Protein AF-A0A7V7BRD2-F1 (afdb_monomer_lite)

Structure (mmCIF, N/CA/C/O backbone):
data_AF-A0A7V7BRD2-F1
#
_entry.id   AF-A0A7V7BRD2-F1
#
loop_
_atom_site.group_PDB
_atom_site.id
_atom_site.type_symbol
_atom_site.label_atom_id
_atom_site.label_alt_id
_atom_site.label_comp_id
_atom_site.label_asym_id
_atom_site.label_entity_id
_atom_site.label_seq_id
_atom_site.pdbx_PDB_ins_code
_atom_site.Cartn_x
_atom_site.Cartn_y
_atom_site.Cartn_z
_atom_site.occupancy
_atom_site.B_iso_or_equiv
_atom_site.auth_seq_id
_atom_site.auth_comp_id
_atom_site.auth_asym_id
_atom_site.auth_atom_id
_atom_site.pdbx_PDB_model_num
ATOM 1 N N . MET A 1 1 ? -17.307 -2.676 7.855 1.00 82.12 1 MET A N 1
ATOM 2 C CA . MET A 1 1 ? -16.830 -2.383 6.478 1.00 82.12 1 MET A CA 1
ATOM 3 C C . MET A 1 1 ? -16.230 -3.671 5.922 1.00 82.12 1 MET A C 1
ATOM 5 O O . MET A 1 1 ? -15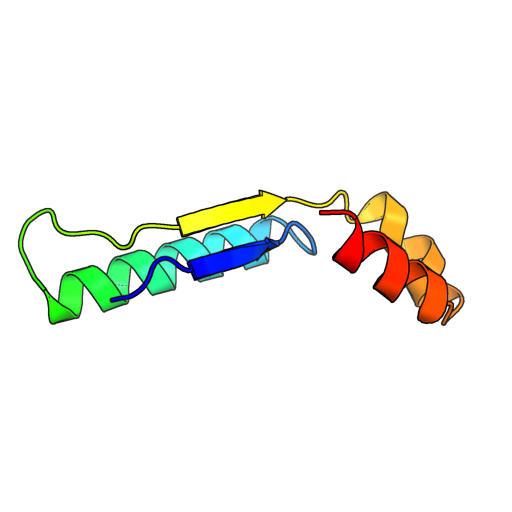.849 -4.503 6.736 1.00 82.12 1 MET A O 1
ATOM 9 N N . ARG A 1 2 ? -16.186 -3.890 4.600 1.00 90.94 2 ARG A N 1
ATOM 10 C CA . ARG A 1 2 ? -15.440 -5.039 4.047 1.00 90.94 2 ARG A CA 1
ATOM 11 C C . ARG A 1 2 ? -13.935 -4.780 4.191 1.00 90.94 2 ARG A C 1
ATOM 13 O O . ARG A 1 2 ? -13.540 -3.615 4.170 1.00 90.94 2 ARG A O 1
ATOM 20 N N . ARG A 1 3 ? -13.134 -5.840 4.333 1.00 96.19 3 ARG A N 1
ATOM 21 C CA . ARG A 1 3 ? -11.669 -5.754 4.262 1.00 96.19 3 ARG A CA 1
ATOM 22 C C . ARG A 1 3 ? -11.266 -5.133 2.928 1.00 96.19 3 ARG A C 1
ATOM 24 O O . ARG A 1 3 ? -11.834 -5.498 1.898 1.00 96.19 3 ARG A O 1
ATOM 31 N N . ILE A 1 4 ? -10.314 -4.212 2.959 1.00 96.00 4 ILE A N 1
ATOM 32 C CA . ILE A 1 4 ? -9.772 -3.580 1.754 1.00 96.00 4 ILE A CA 1
ATOM 33 C C . ILE A 1 4 ? -8.335 -4.042 1.518 1.00 96.00 4 ILE A C 1
ATOM 35 O O . ILE A 1 4 ? -7.584 -4.246 2.471 1.00 96.00 4 ILE A O 1
ATOM 39 N N . GLY A 1 5 ? -7.975 -4.204 0.248 1.00 96.12 5 GLY A N 1
ATOM 40 C CA . GLY A 1 5 ? -6.590 -4.355 -0.183 1.00 96.12 5 GLY A CA 1
ATOM 41 C C . GLY A 1 5 ? -6.058 -3.010 -0.653 1.00 96.12 5 GLY A C 1
ATOM 42 O O . GLY A 1 5 ? -6.712 -2.339 -1.453 1.00 96.12 5 GLY A O 1
ATOM 43 N N . LEU A 1 6 ? -4.902 -2.606 -0.139 1.00 96.25 6 LEU A N 1
ATOM 44 C CA . LEU A 1 6 ? -4.203 -1.401 -0.549 1.00 96.25 6 LEU A CA 1
ATOM 45 C C . LEU A 1 6 ? -2.933 -1.810 -1.293 1.00 96.25 6 LEU A C 1
ATOM 47 O O . LEU A 1 6 ? -2.034 -2.391 -0.696 1.00 96.25 6 LEU A O 1
ATOM 51 N N . VAL A 1 7 ? -2.879 -1.516 -2.591 1.00 96.62 7 VAL A N 1
ATOM 52 C CA . VAL A 1 7 ? -1.654 -1.636 -3.389 1.00 96.62 7 VAL A CA 1
ATOM 53 C C . VAL A 1 7 ? -0.943 -0.292 -3.308 1.00 96.62 7 VAL A C 1
ATOM 55 O O . VAL A 1 7 ? -1.427 0.712 -3.831 1.00 96.62 7 VAL A O 1
ATOM 58 N N . GLY A 1 8 ? 0.149 -0.261 -2.555 1.00 96.00 8 GLY A N 1
ATOM 59 C CA . GLY A 1 8 ? 0.893 0.939 -2.203 1.00 96.00 8 GLY A CA 1
ATOM 60 C C . GLY A 1 8 ? 2.375 0.818 -2.536 1.00 96.00 8 GLY A C 1
ATOM 61 O O . GLY A 1 8 ? 2.787 0.033 -3.384 1.00 96.00 8 GLY A O 1
ATOM 62 N N . GLY A 1 9 ? 3.190 1.630 -1.871 1.00 95.56 9 GLY A N 1
ATOM 63 C CA . GLY A 1 9 ? 4.626 1.737 -2.127 1.00 95.56 9 GLY A CA 1
ATOM 64 C C . GLY A 1 9 ? 4.987 2.660 -3.294 1.00 95.56 9 GLY A C 1
ATOM 65 O O . GLY A 1 9 ? 6.166 2.836 -3.570 1.00 95.56 9 GLY A O 1
ATOM 66 N N . LEU A 1 10 ? 4.006 3.315 -3.934 1.00 94.56 10 LEU A N 1
ATOM 67 C CA . LEU A 1 10 ? 4.186 4.123 -5.151 1.00 94.56 10 LEU A CA 1
ATOM 68 C C . LEU A 1 10 ? 3.808 5.612 -4.974 1.00 94.56 10 LEU A C 1
ATOM 70 O O . LEU A 1 10 ? 3.160 6.196 -5.835 1.00 94.56 10 LEU A O 1
ATOM 74 N N . SER A 1 11 ? 4.124 6.290 -3.869 1.00 94.69 11 SER A N 1
ATOM 75 C CA . SER A 1 11 ? 5.279 6.102 -2.975 1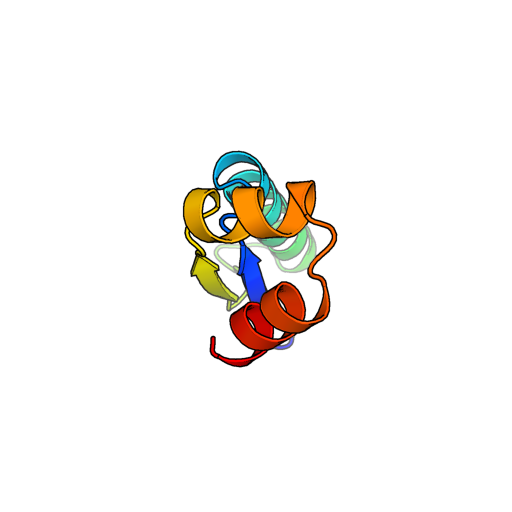.00 94.69 11 SER A CA 1
ATOM 76 C C . SER A 1 11 ? 4.904 5.575 -1.571 1.00 94.69 11 SER A C 1
ATOM 78 O O . SER A 1 11 ? 3.719 5.604 -1.198 1.00 94.69 11 SER A O 1
ATOM 80 N N . PRO A 1 12 ? 5.871 5.123 -0.745 1.00 95.94 12 PRO A N 1
ATOM 81 C CA . PRO A 1 12 ? 5.592 4.681 0.625 1.00 95.94 12 PRO A CA 1
ATOM 82 C C . PRO A 1 12 ? 5.008 5.789 1.520 1.00 95.94 12 PRO A C 1
ATOM 84 O O . PRO A 1 12 ? 4.117 5.517 2.323 1.00 95.94 12 PRO A O 1
ATOM 87 N N . GLU A 1 13 ? 5.418 7.048 1.358 1.00 97.44 13 GLU A N 1
ATOM 88 C CA . GLU A 1 13 ? 4.909 8.177 2.152 1.00 97.44 13 GLU A CA 1
ATOM 89 C C . GLU A 1 13 ? 3.415 8.404 1.898 1.00 97.44 13 GLU A C 1
ATOM 91 O O . GLU A 1 13 ? 2.626 8.545 2.836 1.00 97.44 13 GLU A O 1
ATOM 96 N N . SER A 1 14 ? 3.006 8.372 0.625 1.00 97.25 14 SER A N 1
ATOM 97 C CA . SER A 1 14 ? 1.592 8.487 0.256 1.00 97.25 14 SER A CA 1
ATOM 98 C C . SER A 1 14 ? 0.771 7.306 0.790 1.00 97.25 14 SER A C 1
ATOM 100 O O . SER A 1 14 ? -0.348 7.481 1.268 1.00 97.25 14 SER A O 1
ATOM 102 N N . THR A 1 15 ? 1.360 6.111 0.810 1.00 98.19 15 THR A N 1
ATOM 103 C CA . THR A 1 15 ? 0.731 4.882 1.311 1.00 98.19 15 THR A CA 1
ATOM 104 C C . THR A 1 15 ? 0.439 4.969 2.809 1.00 98.19 15 THR A C 1
ATOM 106 O O . THR A 1 15 ? -0.675 4.671 3.248 1.00 98.19 15 THR A O 1
ATOM 109 N N . VAL A 1 16 ? 1.405 5.455 3.598 1.00 98.38 16 VAL A N 1
ATOM 110 C CA . VAL A 1 16 ? 1.213 5.729 5.031 1.00 98.38 16 VAL A CA 1
ATOM 111 C C . VAL A 1 16 ? 0.091 6.745 5.239 1.00 98.38 16 VAL A C 1
ATOM 113 O O . VAL A 1 16 ? -0.753 6.557 6.119 1.00 98.38 16 VAL A O 1
ATOM 116 N N . HIS A 1 17 ? 0.038 7.791 4.411 1.00 98.38 17 HIS A N 1
ATOM 117 C CA . HIS A 1 17 ? -1.016 8.798 4.489 1.00 98.38 17 HIS A CA 1
ATOM 118 C C . HIS A 1 17 ? -2.414 8.195 4.269 1.00 98.38 17 HIS A C 1
ATOM 120 O O . HIS A 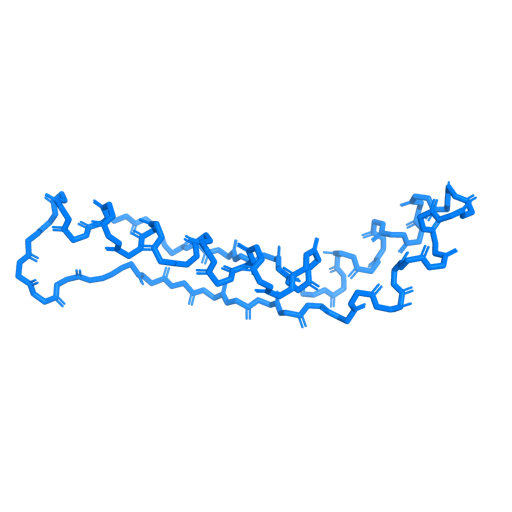1 17 ? -3.324 8.448 5.064 1.00 98.38 17 HIS A O 1
ATOM 126 N N . TYR A 1 18 ? -2.579 7.324 3.266 1.00 97.88 18 TYR A N 1
ATOM 127 C CA . TYR A 1 18 ? -3.838 6.607 3.039 1.00 97.88 18 TYR A CA 1
ATOM 128 C C . TYR A 1 18 ? -4.228 5.722 4.226 1.00 97.88 18 TYR A C 1
ATOM 130 O O . TYR A 1 18 ? -5.371 5.790 4.684 1.00 97.88 18 TYR A O 1
ATOM 138 N N . TYR A 1 19 ? -3.295 4.933 4.766 1.00 97.88 19 TYR A N 1
ATOM 139 C CA . TYR A 1 19 ? -3.559 4.091 5.937 1.00 97.88 19 TYR A CA 1
ATOM 140 C C . TYR A 1 19 ? -4.056 4.918 7.135 1.00 97.88 19 TYR A C 1
ATOM 142 O O . TYR A 1 19 ? -5.056 4.575 7.770 1.00 97.88 19 TYR A O 1
ATOM 150 N N . GLN A 1 20 ? -3.407 6.054 7.411 1.00 98.25 20 GLN A N 1
ATOM 151 C CA . GLN A 1 20 ? -3.795 6.950 8.501 1.00 98.25 20 GLN A CA 1
ATOM 152 C C . GLN A 1 20 ? -5.204 7.526 8.316 1.00 98.25 20 GLN A C 1
ATOM 154 O O . GLN A 1 20 ? -5.970 7.573 9.282 1.00 98.25 20 GLN A O 1
ATOM 159 N N . ILE A 1 21 ? -5.556 7.957 7.099 1.00 98.06 21 ILE A N 1
ATOM 160 C CA . ILE A 1 21 ? -6.898 8.469 6.788 1.00 98.06 21 ILE A CA 1
ATOM 161 C C . ILE A 1 21 ? -7.943 7.372 6.986 1.00 98.06 21 ILE A C 1
ATOM 163 O O . ILE A 1 21 ? -8.946 7.600 7.662 1.00 98.06 21 ILE A O 1
ATOM 167 N N . LEU A 1 22 ? -7.698 6.174 6.451 1.00 97.56 22 LEU A N 1
ATOM 168 C CA . LEU A 1 22 ? -8.623 5.045 6.547 1.00 97.56 22 LEU A CA 1
ATOM 169 C C . LEU A 1 22 ? -8.905 4.672 8.005 1.00 97.56 22 LEU A C 1
ATOM 171 O O . LEU A 1 22 ? -10.066 4.556 8.400 1.00 97.56 22 LEU A O 1
ATOM 175 N N . CYS A 1 23 ? -7.861 4.554 8.826 1.00 97.31 23 CYS A N 1
ATOM 176 C CA . CYS A 1 23 ? -7.999 4.270 10.252 1.00 97.31 23 CYS A CA 1
ATOM 177 C C . CYS A 1 23 ? -8.746 5.383 10.997 1.00 97.31 23 CYS A C 1
ATOM 179 O O . CYS A 1 23 ? -9.637 5.092 11.797 1.00 97.31 23 CYS A O 1
ATOM 181 N N . ARG A 1 24 ? -8.428 6.652 10.710 1.00 97.94 24 ARG A N 1
ATOM 182 C CA . ARG A 1 24 ? -9.077 7.811 11.338 1.00 97.94 24 ARG A CA 1
ATOM 183 C C . ARG A 1 24 ? -10.563 7.877 11.008 1.00 97.94 24 ARG A C 1
ATOM 185 O O . ARG A 1 24 ? -11.377 8.010 11.916 1.00 97.94 24 ARG A O 1
ATOM 192 N N . GLU A 1 25 ? -10.926 7.761 9.736 1.00 97.56 25 GLU A N 1
ATOM 193 C CA . GLU A 1 25 ? -12.321 7.858 9.299 1.00 97.56 25 GLU A CA 1
ATOM 194 C C . GLU A 1 25 ? -13.153 6.660 9.753 1.00 97.56 25 GLU A C 1
ATOM 196 O O . GLU A 1 25 ? -14.317 6.813 10.133 1.00 97.56 25 GLU A O 1
ATOM 201 N N . TYR A 1 26 ? -12.555 5.468 9.783 1.00 97.75 26 TYR A N 1
ATOM 202 C CA . TYR A 1 26 ? -13.202 4.298 10.358 1.00 97.75 26 TYR A CA 1
ATOM 203 C C . TYR A 1 26 ? -13.483 4.510 11.847 1.00 97.75 26 TYR A C 1
ATOM 205 O O . TYR A 1 26 ? -14.622 4.363 12.290 1.00 97.75 26 TYR A O 1
ATOM 213 N N . ASN A 1 27 ? -12.475 4.922 12.620 1.00 97.50 27 ASN A N 1
ATOM 214 C CA . ASN A 1 27 ? -12.646 5.158 14.047 1.00 97.50 27 ASN A CA 1
ATOM 215 C C . ASN A 1 27 ? -13.648 6.291 14.322 1.00 97.50 27 ASN A C 1
ATOM 217 O O . ASN A 1 27 ? -14.511 6.144 15.181 1.00 97.50 27 ASN A O 1
ATOM 221 N N . ARG A 1 28 ? -13.641 7.363 13.519 1.00 97.62 28 ARG A N 1
ATOM 222 C CA . ARG A 1 28 ? -14.639 8.442 13.594 1.00 97.62 28 ARG A CA 1
ATOM 223 C C . ARG A 1 28 ? -16.073 7.930 13.431 1.00 97.62 28 ARG A C 1
ATOM 225 O O . ARG A 1 28 ? -16.985 8.470 14.050 1.00 97.62 28 ARG A O 1
ATOM 232 N N . ARG A 1 29 ? -16.288 6.907 12.596 1.00 97.06 29 ARG A N 1
ATOM 233 C CA . ARG A 1 29 ? -17.616 6.334 12.329 1.00 97.06 29 ARG A CA 1
ATOM 234 C C . ARG A 1 29 ? -18.043 5.272 13.343 1.00 97.06 29 ARG A C 1
ATOM 236 O O . ARG A 1 29 ? -19.233 5.176 13.628 1.00 97.06 29 ARG A O 1
ATOM 243 N N . PHE A 1 30 ? -17.111 4.457 13.835 1.00 96.94 30 PHE A N 1
ATOM 244 C CA . PHE A 1 30 ? -17.423 3.272 14.648 1.00 96.94 30 PHE A CA 1
ATOM 245 C C . PHE A 1 30 ? -17.009 3.392 16.126 1.00 96.94 30 PHE A C 1
ATOM 247 O O . PHE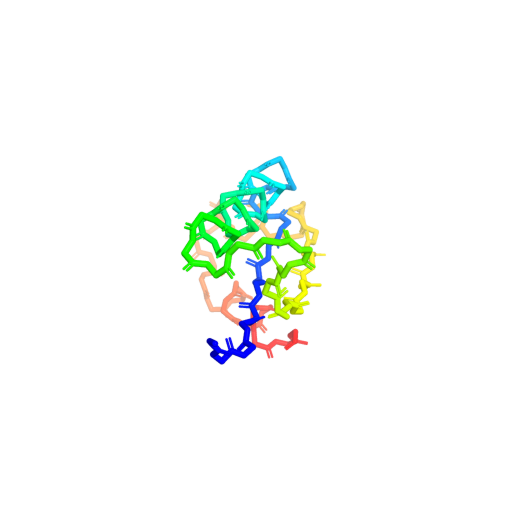 A 1 30 ? -17.452 2.589 16.942 1.00 96.94 30 PHE A O 1
ATOM 254 N N . GLY A 1 31 ? -16.213 4.401 16.486 1.00 96.44 31 GLY A N 1
ATOM 255 C CA . GLY A 1 31 ? -15.799 4.717 17.855 1.00 96.44 31 GLY A CA 1
ATOM 256 C C . GLY A 1 31 ? -14.933 3.649 18.532 1.00 96.44 31 GLY A C 1
ATOM 257 O O . GLY A 1 31 ? -14.620 2.602 17.962 1.00 96.44 31 GLY A O 1
ATOM 258 N N . GLY A 1 32 ? -14.552 3.909 19.785 1.00 96.12 32 GLY A N 1
ATOM 259 C CA . GLY A 1 32 ? -13.795 2.969 20.618 1.00 96.12 32 GLY A CA 1
ATOM 260 C C . GLY A 1 32 ? -12.423 2.613 20.039 1.00 96.12 32 GLY A C 1
ATOM 261 O O . GLY A 1 32 ? -11.747 3.451 19.449 1.00 96.12 32 GLY A O 1
ATOM 262 N N . LEU A 1 33 ? -12.019 1.352 20.196 1.00 95.88 33 LEU A N 1
ATOM 263 C CA . LEU A 1 33 ? -10.765 0.806 19.659 1.00 95.88 33 LEU A CA 1
ATOM 264 C C . LEU A 1 33 ? -10.991 0.057 18.334 1.00 95.88 33 LEU A C 1
ATOM 266 O O . LEU A 1 33 ? -10.309 -0.921 18.038 1.00 95.88 33 LEU A O 1
ATOM 270 N N . ASN A 1 34 ? -11.982 0.490 17.550 1.00 96.75 34 ASN A N 1
ATOM 271 C CA . ASN A 1 34 ? -12.309 -0.121 16.267 1.00 96.75 34 ASN A CA 1
ATOM 272 C C . ASN A 1 34 ? -11.456 0.475 15.136 1.00 96.75 34 ASN A C 1
ATOM 274 O O . ASN A 1 34 ? -11.375 1.698 14.989 1.00 96.75 34 ASN A O 1
ATOM 278 N N . PHE A 1 35 ? -10.899 -0.400 14.296 1.00 96.81 35 PHE A N 1
ATOM 279 C CA . PH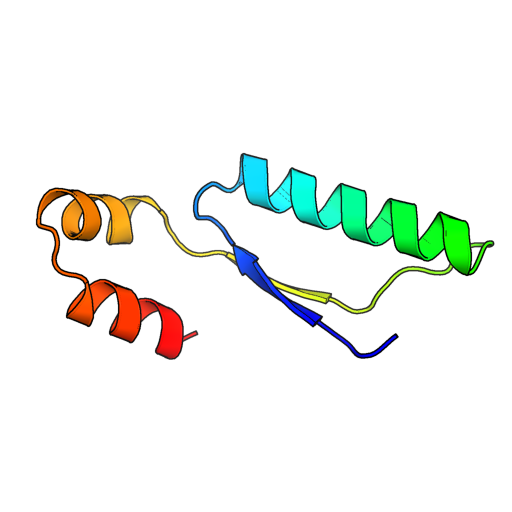E A 1 35 ? -10.073 -0.067 13.130 1.00 96.81 35 PHE A CA 1
ATOM 280 C C . PHE A 1 35 ? -10.451 -0.963 11.934 1.00 96.81 35 PHE A C 1
ATOM 282 O O . PHE A 1 35 ? -11.013 -2.042 12.142 1.00 96.81 35 PHE A O 1
ATOM 289 N N . PRO A 1 36 ? -10.206 -0.527 10.684 1.00 97.38 36 PRO A N 1
ATOM 290 C CA . PRO A 1 36 ? -10.517 -1.327 9.507 1.00 97.38 36 PRO A CA 1
ATOM 291 C C . PRO A 1 36 ? -9.521 -2.480 9.355 1.00 97.38 36 PRO A C 1
ATOM 293 O O . PRO A 1 36 ? -8.332 -2.329 9.623 1.00 97.38 36 PRO A O 1
ATOM 296 N N . GLU A 1 37 ? -9.992 -3.616 8.847 1.00 97.81 37 GLU A N 1
ATOM 297 C CA . GLU A 1 37 ? -9.096 -4.663 8.357 1.00 97.81 37 GLU A CA 1
ATOM 298 C C . GLU A 1 37 ? -8.532 -4.267 6.987 1.00 97.81 37 GLU A C 1
ATOM 300 O O . GLU A 1 37 ? -9.295 -3.996 6.051 1.00 97.81 37 GLU A O 1
ATOM 305 N N . ILE A 1 38 ? -7.203 -4.253 6.866 1.00 97.69 38 ILE A N 1
ATOM 306 C CA . ILE A 1 38 ? -6.484 -3.842 5.657 1.00 97.69 38 ILE A CA 1
ATOM 307 C C . ILE A 1 38 ? -5.387 -4.866 5.360 1.00 97.69 38 ILE A C 1
ATOM 309 O O . ILE A 1 38 ? -4.606 -5.202 6.248 1.00 97.69 38 ILE A O 1
ATOM 313 N N . THR A 1 39 ? -5.305 -5.331 4.114 1.00 97.31 39 THR A N 1
ATOM 314 C CA . THR A 1 39 ? -4.072 -5.925 3.575 1.00 97.31 39 THR A CA 1
ATOM 315 C C . THR A 1 39 ? -3.331 -4.851 2.794 1.00 97.31 39 THR A C 1
ATOM 317 O O . THR A 1 39 ? -3.938 -4.148 1.990 1.00 97.31 39 THR A O 1
ATOM 320 N N . LEU A 1 40 ? -2.038 -4.691 3.059 1.00 96.75 40 LE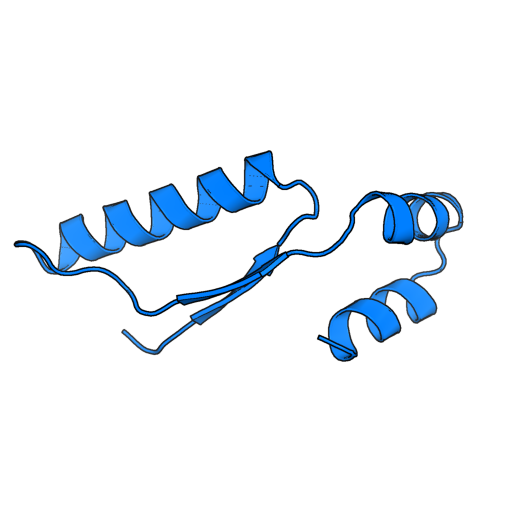U A N 1
ATOM 321 C CA . LEU A 1 40 ? -1.184 -3.733 2.367 1.00 96.75 40 LEU A CA 1
ATOM 322 C C . LEU A 1 40 ? -0.126 -4.507 1.598 1.00 96.75 40 LEU A C 1
ATOM 324 O O . LEU A 1 40 ? 0.703 -5.164 2.222 1.00 96.75 40 LEU A O 1
ATOM 328 N N . GLU A 1 41 ? -0.138 -4.357 0.282 1.00 96.62 41 GLU A N 1
ATOM 329 C CA . GLU A 1 41 ? 0.964 -4.787 -0.561 1.00 96.62 41 GLU A CA 1
ATOM 330 C C . GLU A 1 41 ? 1.793 -3.563 -0.937 1.00 96.62 41 GLU A C 1
ATOM 332 O O . GLU A 1 41 ? 1.279 -2.604 -1.517 1.00 96.62 41 GLU A O 1
ATOM 337 N N . SER A 1 42 ? 3.063 -3.555 -0.539 1.00 95.88 42 SER A N 1
ATOM 338 C CA . SER A 1 42 ? 3.945 -2.401 -0.706 1.00 95.88 42 SER A CA 1
ATOM 339 C C . SER A 1 42 ? 4.976 -2.688 -1.784 1.00 95.88 42 SER A C 1
ATOM 341 O O . SER A 1 42 ? 5.971 -3.365 -1.537 1.00 95.88 42 SER A O 1
ATOM 343 N N . LEU A 1 43 ? 4.754 -2.124 -2.966 1.00 94.75 43 LEU A N 1
ATOM 344 C CA . LEU A 1 43 ? 5.614 -2.316 -4.124 1.00 94.75 43 LEU A CA 1
ATOM 345 C C . LEU A 1 43 ? 6.907 -1.505 -4.030 1.00 94.75 43 LEU A C 1
ATOM 347 O O . LEU A 1 43 ? 6.965 -0.441 -3.410 1.00 94.75 43 LEU A O 1
ATOM 351 N N . ASN A 1 44 ? 7.944 -1.989 -4.709 1.00 93.06 44 ASN A N 1
ATOM 352 C CA . ASN A 1 44 ? 9.181 -1.247 -4.894 1.00 93.06 44 ASN A CA 1
ATOM 353 C C . ASN A 1 44 ? 9.020 -0.234 -6.037 1.00 93.06 44 ASN A C 1
ATOM 355 O O . ASN A 1 44 ? 9.066 -0.590 -7.214 1.00 93.06 44 ASN A O 1
ATOM 359 N N . LEU A 1 45 ? 8.867 1.050 -5.701 1.00 95.00 45 LEU A N 1
ATOM 360 C CA . LEU A 1 45 ? 8.710 2.120 -6.692 1.00 95.00 45 LEU A CA 1
ATOM 361 C C . LEU A 1 45 ? 9.838 2.150 -7.730 1.00 95.00 45 LEU A C 1
ATOM 363 O O . LEU A 1 45 ? 9.575 2.415 -8.902 1.00 95.00 45 LEU A O 1
ATOM 367 N N . GLN A 1 46 ? 11.076 1.841 -7.338 1.00 93.62 46 GLN A N 1
ATOM 368 C CA . GLN A 1 46 ? 12.217 1.888 -8.253 1.00 93.62 46 GLN A CA 1
ATOM 369 C C . GLN A 1 46 ? 12.073 0.903 -9.425 1.00 93.62 46 GLN A C 1
ATOM 371 O O . GLN A 1 46 ? 12.552 1.190 -10.523 1.00 93.62 46 GLN A O 1
ATOM 376 N N . GLU A 1 47 ? 11.394 -0.227 -9.214 1.00 90.56 47 GLU A N 1
ATOM 377 C CA . GLU A 1 47 ? 11.135 -1.226 -10.258 1.00 90.56 47 GLU A CA 1
ATOM 378 C C . GLU A 1 47 ? 10.126 -0.721 -11.298 1.00 90.56 47 GLU A C 1
ATOM 380 O O . GLU A 1 47 ? 10.225 -1.070 -12.475 1.00 90.56 47 GLU A O 1
ATOM 385 N N . LEU A 1 48 ? 9.198 0.154 -10.894 1.00 94.00 48 LEU A N 1
ATOM 386 C CA . LEU A 1 48 ? 8.156 0.686 -11.772 1.00 94.00 48 LEU A CA 1
ATOM 387 C C . LEU A 1 48 ? 8.508 2.036 -12.404 1.00 94.00 48 LEU A C 1
ATOM 389 O O . LEU A 1 48 ? 8.067 2.301 -13.520 1.00 94.00 48 LEU A O 1
ATOM 393 N N . VAL A 1 49 ? 9.338 2.868 -11.764 1.00 95.25 49 VAL A N 1
ATOM 394 C CA . VAL A 1 49 ? 9.731 4.191 -12.297 1.00 95.25 49 VAL A CA 1
ATOM 395 C C . VAL A 1 49 ? 10.313 4.084 -13.705 1.00 95.25 49 VAL A C 1
ATOM 397 O O . VAL A 1 49 ? 9.900 4.821 -14.597 1.00 95.25 49 VAL A O 1
ATOM 400 N N . GLY A 1 50 ? 11.195 3.110 -13.943 1.00 93.75 50 GLY A N 1
ATOM 401 C CA . GLY A 1 50 ? 11.774 2.903 -15.271 1.00 93.75 50 GLY A CA 1
ATOM 402 C C . GLY A 1 50 ? 10.755 2.457 -16.328 1.00 93.75 50 GLY A C 1
ATOM 403 O O . GLY A 1 50 ? 10.987 2.658 -17.519 1.00 93.75 50 GLY A O 1
ATOM 404 N N . LEU A 1 51 ? 9.633 1.852 -15.920 1.00 94.62 51 LEU A N 1
ATOM 405 C CA . LEU A 1 51 ? 8.521 1.520 -16.815 1.00 94.62 51 LEU A CA 1
ATOM 406 C C . LEU A 1 51 ? 7.644 2.748 -17.085 1.00 94.62 51 LEU A C 1
ATOM 408 O O . LEU A 1 51 ? 7.234 2.949 -18.227 1.00 94.62 51 LEU A O 1
ATOM 412 N N . PHE A 1 52 ? 7.419 3.597 -16.075 1.00 94.56 52 PHE A N 1
ATOM 413 C CA . PHE A 1 52 ? 6.683 4.858 -16.219 1.00 94.56 52 PHE A CA 1
ATOM 414 C C . PHE A 1 52 ? 7.365 5.792 -17.218 1.00 94.56 52 PHE A C 1
ATOM 416 O O . PHE A 1 52 ? 6.721 6.280 -18.143 1.00 94.56 52 PHE A O 1
ATOM 423 N N . GLU A 1 53 ? 8.680 5.984 -17.086 1.00 95.44 53 GLU A N 1
ATOM 424 C CA . GLU A 1 53 ? 9.474 6.825 -17.994 1.00 95.44 53 GLU A CA 1
ATOM 425 C C . GLU A 1 53 ? 9.403 6.343 -19.449 1.00 95.44 53 GLU A C 1
ATOM 427 O O . GLU A 1 53 ? 9.418 7.142 -20.385 1.00 95.44 53 GLU A O 1
ATOM 432 N N . LYS A 1 54 ? 9.292 5.025 -19.645 1.00 96.44 54 LYS A N 1
ATOM 433 C CA . LYS A 1 54 ? 9.180 4.385 -20.962 1.00 96.44 54 LYS A CA 1
ATOM 434 C C . LYS A 1 54 ? 7.745 4.297 -21.478 1.00 96.44 54 LYS A C 1
ATOM 436 O O . LYS A 1 54 ? 7.558 3.863 -22.611 1.00 96.44 54 LYS A O 1
ATOM 441 N N . ASN A 1 55 ? 6.750 4.703 -20.685 1.00 96.62 55 ASN A N 1
ATOM 442 C CA . ASN A 1 55 ? 5.325 4.499 -20.959 1.00 96.62 55 ASN A CA 1
ATOM 443 C C . ASN A 1 55 ? 4.961 3.021 -21.234 1.00 96.62 55 ASN A C 1
ATOM 445 O O . ASN A 1 55 ? 4.057 2.735 -22.018 1.00 96.62 55 ASN A O 1
ATOM 449 N N . ASP A 1 56 ? 5.662 2.074 -20.599 1.00 96.88 56 ASP A N 1
ATOM 450 C CA . ASP A 1 56 ? 5.447 0.628 -20.765 1.00 96.88 56 ASP A CA 1
ATOM 451 C C . ASP A 1 56 ? 4.332 0.137 -19.821 1.00 96.88 56 ASP A C 1
ATOM 453 O O . ASP A 1 56 ? 4.559 -0.577 -18.838 1.00 96.88 56 ASP A O 1
ATOM 457 N N . TRP A 1 57 ? 3.108 0.605 -20.082 1.00 95.50 57 TRP A N 1
ATOM 458 C CA . TRP A 1 57 ? 1.946 0.389 -19.214 1.00 95.50 57 TRP A CA 1
ATOM 459 C C . TRP A 1 57 ? 1.506 -1.074 -19.127 1.00 95.50 57 TRP A C 1
ATOM 461 O O . TRP A 1 57 ? 0.967 -1.477 -18.098 1.00 95.50 57 TRP A O 1
ATOM 471 N N . ASP A 1 58 ? 1.789 -1.881 -20.150 1.00 96.94 58 ASP A N 1
ATOM 472 C CA . ASP A 1 58 ? 1.500 -3.317 -20.133 1.00 96.94 58 ASP A CA 1
ATOM 473 C C . ASP A 1 58 ? 2.317 -4.024 -19.045 1.00 96.94 58 ASP A C 1
ATOM 475 O O . ASP A 1 58 ? 1.777 -4.814 -18.266 1.00 96.94 58 ASP A O 1
ATOM 479 N N . LYS A 1 59 ? 3.611 -3.692 -18.918 1.00 95.00 59 LYS A N 1
ATOM 480 C CA . LYS A 1 59 ? 4.453 -4.242 -17.846 1.00 95.00 59 LYS A CA 1
ATOM 481 C C . LYS A 1 59 ? 4.090 -3.698 -16.473 1.00 95.00 59 LYS A C 1
ATOM 483 O O . LYS A 1 59 ? 4.155 -4.450 -15.504 1.00 95.00 59 LYS A O 1
ATOM 488 N N . VAL A 1 60 ? 3.681 -2.431 -16.381 1.00 95.06 60 VAL A N 1
ATOM 489 C CA . VAL A 1 60 ? 3.151 -1.870 -15.127 1.00 95.06 60 VAL A CA 1
ATOM 490 C C . VAL A 1 60 ? 1.913 -2.650 -14.689 1.00 95.06 60 VAL A C 1
ATOM 492 O O . VAL A 1 60 ? 1.846 -3.101 -13.550 1.00 95.06 60 VAL A O 1
ATOM 495 N N . GLY A 1 61 ? 0.957 -2.864 -15.595 1.00 94.75 61 GLY A N 1
ATOM 496 C CA . GLY A 1 61 ? -0.250 -3.636 -15.315 1.00 94.75 61 GLY A CA 1
ATOM 497 C C . GLY A 1 61 ? 0.065 -5.070 -14.891 1.00 94.75 61 GLY A C 1
ATOM 498 O O . GLY A 1 61 ? -0.480 -5.544 -13.899 1.00 94.75 61 GLY A O 1
ATOM 499 N N . ALA A 1 62 ? 0.994 -5.738 -15.580 1.00 94.12 62 ALA A N 1
ATOM 500 C CA . ALA A 1 62 ? 1.429 -7.084 -15.212 1.00 94.12 62 ALA A CA 1
ATOM 501 C C . ALA A 1 62 ? 2.040 -7.139 -13.800 1.00 94.12 62 ALA A C 1
ATOM 503 O O . ALA A 1 62 ? 1.717 -8.045 -13.034 1.00 94.12 62 ALA A O 1
ATOM 504 N N . ALA A 1 63 ? 2.864 -6.153 -13.431 1.00 91.38 63 ALA A N 1
ATOM 505 C CA . ALA A 1 63 ? 3.434 -6.056 -12.089 1.00 91.38 63 ALA A CA 1
ATOM 506 C C . ALA A 1 63 ? 2.357 -5.844 -11.008 1.00 91.38 63 ALA A C 1
ATOM 508 O O . ALA A 1 63 ? 2.443 -6.433 -9.937 1.00 91.38 63 ALA A O 1
ATOM 509 N N . LEU A 1 64 ? 1.314 -5.059 -11.304 1.00 93.19 64 LEU A N 1
ATOM 510 C CA . LEU A 1 64 ? 0.185 -4.812 -10.395 1.00 93.19 64 LEU A CA 1
ATOM 511 C C . LEU A 1 64 ? -0.806 -5.982 -10.280 1.00 93.19 64 LEU A C 1
ATOM 513 O O . LEU A 1 64 ? -1.636 -5.974 -9.379 1.00 93.19 64 LEU A O 1
ATOM 517 N N . VAL A 1 65 ? -0.778 -6.956 -11.190 1.00 92.88 65 VAL A N 1
ATOM 518 C CA . VAL A 1 65 ? -1.617 -8.170 -11.117 1.00 92.88 65 VAL A CA 1
ATOM 519 C C . VAL A 1 65 ? -0.885 -9.319 -10.421 1.00 92.88 65 VAL A C 1
ATOM 521 O O . VAL A 1 65 ? -1.524 -10.241 -9.925 1.00 92.88 65 VAL A O 1
ATOM 524 N N . ALA A 1 66 ? 0.447 -9.277 -10.386 1.00 84.88 66 ALA A N 1
ATOM 525 C CA . ALA A 1 66 ? 1.281 -10.307 -9.769 1.00 84.88 66 ALA A CA 1
ATOM 526 C C . ALA A 1 66 ? 1.341 -10.233 -8.229 1.00 84.88 66 ALA A C 1
ATOM 528 O O . ALA A 1 66 ? 2.005 -11.070 -7.617 1.00 84.88 66 ALA A O 1
ATOM 529 N N . VAL A 1 67 ? 0.681 -9.236 -7.636 1.00 80.44 67 VAL A N 1
ATOM 530 C CA . VAL A 1 67 ? 0.584 -8.981 -6.192 1.00 80.44 67 VAL A CA 1
ATOM 531 C C . VAL A 1 67 ? -0.582 -9.691 -5.519 1.00 80.44 67 VAL A C 1
ATOM 533 O O . VAL A 1 67 ? -1.658 -9.814 -6.146 1.00 80.44 67 VAL A O 1
#

Sequence (67 aa):
MRRIGLVGGLSPESTVHYYQILCREYNRRFGGLNFPEITLESLNLQELVGLFEKNDWDKVGAALVAV

Foldseek 3Di:
DDEEEAEEPLPPVVVVVVQVVQQVVQCVVVPDPDGHHYHYDHDNNVVCVVCVVVVVVVVVVVVVVVD

Secondary structure (DSSP, 8-state):
---EEEEE-SSHHHHHHHHHHHHHHHHHHH-TT----EEEEE--HHHHHHHHHTT-HHHHHHHHH--

pLDDT: mean 95.37, std 3.32, range [80.44, 98.38]

Radius of gyration: 14.83 Å; chains: 1; bounding box: 30×19×42 Å